Protein AF-A0A0Q8XHD7-F1 (afdb_monomer)

pLDDT: mean 84.61, std 16.21, range [43.03, 98.25]

Secondary structure (DSSP, 8-state):
------------------------PPPPPP-----EE-GGG----TTGGG---EE--HHHHHT--TT-BGGGGHHHH-S-TTS-TTSSEEEEEEEEESSTT-S-EEEEEEEEEEE--TT----EEEEEEESSHHHHHHHHT--

Sequence (143 aa):
MKTRFLALTILTGLMSPAAAVAQKAPPPPATTYVASVDPSAFHKAPLEHKKLGVTVSPASVRLITPGVDKFSIYPLLGPPHFGEGITRRWNYVLFFPVAPGSVERVRCRMQIRFERQRGRYSVTVSEVIWQEQSCADRVAAAS

Nearest PDB structures (foldseek):
  2cam-assembly1_B-2  TM=5.399E-01  e=3.624E+00  Gallus gallus
  4f3l-assembly1_A  TM=5.086E-01  e=3.861E+00  Mus musculus
  8th5-assembly1_F-2  TM=4.950E-01  e=7.269E+00  Homo sapiens
  8th1-assembly1_A  TM=4.953E-01  e=7.269E+00  Homo sapiens
  8th1-assembly1_B  TM=4.796E-01  e=9.974E+00  Homo sapiens

Mean predicted aligned error: 11.31 Å

Radius of gyration: 29.74 Å; Cα contacts (8 Å, |Δi|>4): 203; chains: 1; bounding box: 42×104×66 Å

Foldseek 3Di:
DDDDDDDDDDDDDDDDPDPPPPDDPDDDPDPQQDAAEDLPVDDDDVCPVVQPFEEAELQLVSVQHWFAFPVVCCVHGNAARPPQNPHQKGKGWYWYAPDVPHPDTDTWIKMWGWDDPPPDPTITTPHIYTNDPVSVVSSSPGD

Solvent-accessible surface area (backbone atoms only — not comparable to full-atom values): 9044 Å² total; per-residue (Å²): 144,84,89,81,83,89,82,85,81,84,81,83,78,82,81,75,81,79,79,78,77,77,76,77,73,76,75,75,79,77,82,69,73,61,66,50,70,45,52,82,83,58,76,91,54,89,65,50,91,71,56,83,56,43,80,48,58,40,44,58,55,45,69,65,33,64,68,38,50,57,75,70,42,40,87,63,66,48,76,42,80,76,78,31,76,90,57,53,55,34,51,42,44,40,29,34,50,78,45,93,91,44,89,56,63,48,80,36,48,39,37,42,33,46,45,61,58,88,97,53,89,63,43,21,29,64,44,36,35,18,49,44,62,72,55,47,51,52,27,65,72,39,118

Structure (mmCIF, N/CA/C/O backbone):
data_AF-A0A0Q8XHD7-F1
#
_entry.id   AF-A0A0Q8XHD7-F1
#
loop_
_atom_site.group_PDB
_atom_site.id
_atom_site.type_symbol
_atom_site.label_atom_id
_atom_site.label_alt_id
_atom_site.label_comp_id
_atom_site.label_asym_id
_atom_site.label_entity_id
_atom_site.label_seq_id
_atom_site.pdbx_PDB_ins_code
_atom_site.Cartn_x
_atom_site.Cartn_y
_atom_site.Cartn_z
_atom_site.occupancy
_atom_site.B_iso_or_equiv
_atom_site.auth_seq_id
_atom_site.auth_comp_id
_atom_site.auth_asym_id
_atom_site.auth_atom_id
_atom_site.pdbx_PDB_model_num
ATOM 1 N N . MET A 1 1 ? -26.767 -83.728 51.480 1.00 46.00 1 MET A N 1
ATOM 2 C CA . MET A 1 1 ? -25.418 -84.105 50.996 1.00 46.00 1 MET A CA 1
ATOM 3 C C . MET A 1 1 ? -25.237 -83.663 49.549 1.00 46.00 1 MET A C 1
ATOM 5 O O . MET A 1 1 ? -25.885 -84.241 48.690 1.00 46.00 1 MET A O 1
ATOM 9 N N . LYS A 1 2 ? -24.372 -82.664 49.317 1.00 43.03 2 LYS A N 1
ATOM 10 C CA . LYS A 1 2 ? -23.450 -82.464 48.170 1.00 43.03 2 LYS A CA 1
ATOM 11 C C . LYS A 1 2 ? -23.239 -80.969 47.918 1.00 43.03 2 LYS A C 1
ATOM 13 O O . LYS A 1 2 ? -23.959 -80.329 47.166 1.00 43.03 2 LYS A O 1
ATOM 18 N N . THR A 1 3 ? -22.208 -80.450 48.569 1.00 43.84 3 THR A N 1
ATOM 19 C CA . THR A 1 3 ? -21.518 -79.198 48.260 1.00 43.84 3 THR A CA 1
ATOM 20 C C . THR A 1 3 ? -20.833 -79.326 46.897 1.00 43.84 3 THR A C 1
ATOM 22 O O . THR A 1 3 ? -20.162 -80.331 46.654 1.00 43.84 3 THR A O 1
ATOM 25 N N . ARG A 1 4 ? -20.950 -78.322 46.018 1.00 49.50 4 ARG A N 1
ATOM 26 C CA . ARG A 1 4 ? -20.065 -78.167 44.851 1.00 49.50 4 ARG A CA 1
ATOM 27 C C . ARG A 1 4 ? -19.687 -76.697 44.635 1.00 49.50 4 ARG A C 1
ATOM 29 O O . ARG A 1 4 ? -20.495 -75.893 44.199 1.00 49.50 4 ARG A O 1
ATOM 36 N N . PHE A 1 5 ? -18.449 -76.431 45.044 1.00 48.09 5 PHE A N 1
ATOM 37 C CA . PHE A 1 5 ? -17.449 -75.447 44.623 1.00 48.09 5 PHE A CA 1
ATOM 38 C C . PHE A 1 5 ? -17.863 -74.256 43.736 1.00 48.09 5 PHE A C 1
ATOM 40 O O . PHE A 1 5 ? -18.212 -74.410 42.569 1.00 48.09 5 PHE A O 1
ATOM 47 N N . LEU A 1 6 ? -17.664 -73.058 44.302 1.00 50.25 6 LEU A N 1
ATOM 48 C CA . LEU A 1 6 ? -17.513 -71.774 43.613 1.00 50.25 6 LEU A CA 1
ATOM 49 C C . LEU A 1 6 ? -16.221 -71.770 42.779 1.00 50.25 6 LEU A C 1
ATOM 51 O O . LEU A 1 6 ? -15.137 -71.964 43.327 1.00 50.25 6 LEU A O 1
ATOM 55 N N . ALA A 1 7 ? -16.333 -71.499 41.479 1.00 50.09 7 ALA A N 1
ATOM 56 C CA . ALA A 1 7 ? -15.202 -71.153 40.623 1.00 50.09 7 ALA A CA 1
ATOM 57 C C . ALA A 1 7 ? -15.183 -69.629 40.430 1.00 50.09 7 ALA A C 1
ATOM 59 O O . ALA A 1 7 ? -16.067 -69.064 39.790 1.00 50.09 7 ALA A O 1
ATOM 60 N N . LEU A 1 8 ? -14.192 -68.968 41.028 1.00 48.72 8 LEU A N 1
ATOM 61 C CA . LEU A 1 8 ? -13.942 -67.536 40.890 1.00 48.72 8 LEU A CA 1
ATOM 62 C C . LEU A 1 8 ? -13.030 -67.318 39.673 1.00 48.72 8 LEU A C 1
ATOM 64 O O . LEU A 1 8 ? -11.835 -67.603 39.728 1.00 48.72 8 LEU A O 1
ATOM 68 N N . THR A 1 9 ? -13.583 -66.842 38.561 1.00 50.53 9 THR A N 1
ATOM 69 C CA . THR A 1 9 ? -12.804 -66.459 37.376 1.00 50.53 9 THR A CA 1
ATOM 70 C C . THR A 1 9 ? -12.276 -65.036 37.544 1.00 50.53 9 THR A C 1
ATOM 72 O O . THR A 1 9 ? -13.044 -64.076 37.497 1.00 50.53 9 THR A O 1
ATOM 75 N N . ILE A 1 10 ? -10.965 -64.897 37.742 1.00 57.38 10 ILE A N 1
ATOM 76 C CA . ILE A 1 10 ? -10.264 -63.608 37.751 1.00 57.38 10 ILE A CA 1
ATOM 77 C C . ILE A 1 10 ? -10.099 -63.160 36.292 1.00 57.38 10 ILE A C 1
ATOM 79 O O . ILE A 1 10 ? -9.300 -63.733 35.555 1.00 57.38 10 ILE A O 1
ATOM 83 N N . LEU A 1 11 ? -10.868 -62.152 35.865 1.00 48.38 11 LEU A N 1
ATOM 84 C CA . LEU A 1 11 ? -10.661 -61.468 34.586 1.00 48.38 11 LEU A CA 1
ATOM 85 C C . LEU A 1 11 ? -9.552 -60.420 34.758 1.00 48.38 11 LEU A C 1
ATOM 87 O O . LEU A 1 11 ? -9.760 -59.369 35.362 1.00 48.38 11 LEU A O 1
ATOM 91 N N . THR A 1 12 ? -8.368 -60.692 34.219 1.00 56.47 12 THR A N 1
ATOM 92 C CA . THR A 1 12 ? -7.305 -59.697 34.052 1.00 56.47 12 THR A CA 1
ATOM 93 C C . THR A 1 12 ? -7.615 -58.824 32.834 1.00 56.47 12 THR A C 1
ATOM 95 O O . THR A 1 12 ? -7.405 -59.216 31.689 1.00 56.47 12 THR A O 1
ATOM 98 N N . GLY A 1 13 ? -8.152 -57.626 33.073 1.00 51.91 13 GLY A N 1
ATOM 99 C CA . GLY A 1 13 ? -8.347 -56.615 32.034 1.00 51.91 13 GLY A CA 1
ATOM 100 C C . GLY A 1 13 ? -7.020 -55.957 31.653 1.00 51.91 13 GLY A C 1
ATOM 101 O O . GLY A 1 13 ? -6.444 -55.222 32.453 1.00 51.91 13 GLY A O 1
ATOM 102 N N . LEU A 1 14 ? -6.539 -56.202 30.431 1.00 59.94 14 LEU A N 1
ATOM 103 C CA . LEU A 1 14 ? -5.469 -55.412 29.823 1.00 59.94 14 LEU A CA 1
ATOM 104 C C . LEU A 1 14 ? -5.992 -53.998 29.537 1.00 59.94 14 LEU A C 1
ATOM 106 O O . LEU A 1 14 ? -6.859 -53.815 28.684 1.00 59.94 14 LEU A O 1
ATOM 110 N N . MET A 1 15 ? -5.446 -52.988 30.212 1.00 59.25 15 MET A N 1
ATOM 111 C CA . MET A 1 15 ? -5.601 -51.604 29.770 1.00 59.25 15 MET A CA 1
ATOM 112 C C . MET A 1 15 ? -4.669 -51.362 28.580 1.00 59.25 15 MET A C 1
ATOM 114 O O . MET A 1 15 ? -3.456 -51.245 28.744 1.00 59.25 15 MET A O 1
ATOM 118 N N . SER A 1 16 ? -5.227 -51.288 27.372 1.00 60.88 16 SER A N 1
ATOM 119 C CA . SER A 1 16 ? -4.519 -50.711 26.228 1.00 60.88 16 SER A CA 1
ATOM 120 C C . SER A 1 16 ? -4.339 -49.205 26.453 1.00 60.88 16 SER A C 1
ATOM 122 O O . SER A 1 16 ? -5.330 -48.516 26.710 1.00 60.88 16 SER A O 1
ATOM 124 N N . PRO A 1 17 ? -3.120 -48.651 26.332 1.00 57.09 17 PRO A N 1
ATOM 125 C CA . PRO A 1 17 ? -2.943 -47.210 26.315 1.00 57.09 17 PRO A CA 1
ATOM 126 C C . PRO A 1 17 ? -3.470 -46.687 24.977 1.00 57.09 17 PRO A C 1
ATOM 128 O O . PRO A 1 17 ? -2.944 -47.012 23.912 1.00 57.09 17 PRO A O 1
ATOM 131 N N . ALA A 1 18 ? -4.533 -45.887 25.020 1.00 56.28 18 ALA A N 1
ATOM 132 C CA . ALA A 1 18 ? -4.959 -45.118 23.864 1.00 56.28 18 ALA A CA 1
ATOM 133 C C . ALA A 1 18 ? -3.857 -44.096 23.546 1.00 56.28 18 ALA A C 1
ATOM 135 O O . ALA A 1 18 ? -3.666 -43.125 24.278 1.00 56.28 18 ALA A O 1
ATOM 136 N N . ALA A 1 19 ? -3.108 -44.325 22.469 1.00 61.47 19 ALA A N 1
ATOM 137 C CA . ALA A 1 19 ? -2.237 -43.307 21.907 1.00 61.47 19 ALA A CA 1
ATOM 138 C C . ALA A 1 19 ? -3.124 -42.141 21.449 1.00 61.47 19 ALA A C 1
ATOM 140 O O . ALA A 1 19 ? -3.871 -42.260 20.476 1.00 61.47 19 ALA A O 1
ATOM 141 N N . ALA A 1 20 ? -3.080 -41.026 22.178 1.00 61.56 20 ALA A N 1
ATOM 142 C CA . ALA A 1 20 ? -3.718 -39.789 21.764 1.00 61.56 20 ALA A CA 1
ATOM 143 C C . ALA A 1 20 ? -3.030 -39.305 20.481 1.00 61.56 20 ALA A C 1
ATOM 145 O O . ALA A 1 20 ? -1.956 -38.705 20.516 1.00 61.56 20 ALA A O 1
ATOM 146 N N . VAL A 1 21 ? -3.633 -39.600 19.330 1.00 60.12 21 VAL A N 1
ATOM 147 C CA . VAL A 1 21 ? -3.238 -38.995 18.061 1.00 60.12 21 VAL A CA 1
ATOM 148 C C . VAL A 1 21 ? -3.620 -37.523 18.152 1.00 60.12 21 VAL A C 1
ATOM 150 O O . VAL A 1 21 ? -4.789 -37.163 18.027 1.00 60.12 21 VAL A O 1
ATOM 153 N N . ALA A 1 22 ? -2.634 -36.667 18.420 1.00 66.12 22 ALA A N 1
ATOM 154 C CA . ALA A 1 22 ? -2.798 -35.227 18.319 1.00 66.12 22 ALA A CA 1
ATOM 155 C C . ALA A 1 22 ? -3.197 -34.895 16.874 1.00 66.12 22 ALA A C 1
ATOM 157 O O . ALA A 1 22 ? -2.382 -34.980 15.954 1.00 66.12 22 ALA A O 1
ATOM 158 N N . GLN A 1 23 ? -4.469 -34.554 16.663 1.00 61.47 23 GLN A N 1
ATOM 159 C CA . GLN A 1 23 ? -4.929 -34.037 15.383 1.00 61.47 23 GLN A CA 1
ATOM 160 C C . GLN A 1 23 ? -4.197 -32.720 15.129 1.00 61.47 23 GLN A C 1
ATOM 162 O O . GLN A 1 23 ? -4.395 -31.731 15.836 1.00 61.47 23 GLN A O 1
ATOM 167 N N . LYS A 1 24 ? -3.305 -32.718 14.137 1.00 68.31 24 LYS A N 1
ATOM 168 C CA . LYS A 1 24 ? -2.642 -31.502 13.679 1.00 68.31 24 LYS A CA 1
ATOM 169 C C . LYS A 1 24 ? -3.721 -30.581 13.119 1.00 68.31 24 LYS A C 1
ATOM 171 O O . LYS A 1 24 ? -4.320 -30.896 12.094 1.00 68.31 24 LYS A O 1
ATOM 176 N N . ALA A 1 25 ? -3.990 -29.482 13.823 1.00 71.00 25 ALA A N 1
ATOM 177 C CA . ALA A 1 25 ? -4.911 -28.461 13.347 1.00 71.00 25 ALA A CA 1
ATOM 178 C C . ALA A 1 25 ? -4.498 -28.040 11.922 1.00 71.00 25 ALA A C 1
ATOM 180 O O . ALA A 1 25 ? -3.294 -27.879 11.674 1.00 71.00 25 ALA A O 1
ATOM 181 N N . PRO A 1 26 ? -5.452 -27.886 10.985 1.00 61.69 26 PRO A N 1
ATOM 182 C CA . PRO A 1 26 ? -5.153 -27.335 9.675 1.00 61.69 26 PRO A CA 1
ATOM 183 C C . PRO A 1 26 ? -4.421 -25.999 9.851 1.00 61.69 26 PRO A C 1
ATOM 185 O O . PRO A 1 26 ? -4.802 -25.222 10.734 1.00 61.69 26 PRO A O 1
ATOM 188 N N . PRO A 1 27 ? -3.369 -25.716 9.061 1.00 58.78 27 PRO A N 1
ATOM 189 C CA . PRO A 1 27 ? -2.765 -24.394 9.086 1.00 58.78 27 PRO A CA 1
ATOM 190 C C . PRO A 1 27 ? -3.862 -23.352 8.808 1.00 58.78 27 PRO A C 1
ATOM 192 O O . PRO A 1 27 ? -4.763 -23.629 8.007 1.00 58.78 27 PRO A O 1
ATOM 195 N N . PRO A 1 28 ? -3.826 -22.176 9.463 1.00 58.53 28 PRO A N 1
ATOM 196 C CA . PRO A 1 28 ? -4.759 -21.107 9.135 1.00 58.53 28 PRO A CA 1
ATOM 197 C C . PRO A 1 28 ? -4.692 -20.840 7.624 1.00 58.53 28 PRO A C 1
ATOM 199 O O . PRO A 1 28 ? -3.603 -20.949 7.045 1.00 58.53 28 PRO A O 1
ATOM 202 N N . PRO A 1 29 ? -5.826 -20.533 6.965 1.00 56.31 29 PRO A N 1
ATOM 203 C CA . PRO A 1 29 ? -5.822 -20.241 5.540 1.00 56.31 29 PRO A CA 1
ATOM 204 C C . PRO A 1 29 ? -4.789 -19.148 5.275 1.00 56.31 29 PRO A C 1
ATOM 206 O O . PRO A 1 29 ? -4.769 -18.132 5.971 1.00 56.31 29 PRO A O 1
ATOM 209 N N . ALA A 1 30 ? -3.902 -19.387 4.307 1.00 57.38 30 ALA A N 1
ATOM 210 C CA . ALA A 1 30 ? -2.910 -18.403 3.906 1.00 57.38 30 ALA A CA 1
ATOM 211 C C . ALA A 1 30 ? -3.639 -17.087 3.610 1.00 57.38 30 ALA A C 1
ATOM 213 O O . ALA A 1 30 ? -4.571 -17.070 2.801 1.00 57.38 30 ALA A O 1
ATOM 214 N N . THR A 1 31 ? -3.259 -16.013 4.306 1.00 56.03 31 THR A N 1
ATOM 215 C CA . THR A 1 31 ? -3.889 -14.700 4.164 1.00 56.03 31 THR A CA 1
ATOM 216 C C . THR A 1 31 ? -3.773 -14.282 2.704 1.00 56.03 31 THR A C 1
ATOM 218 O O . THR A 1 31 ? -2.702 -13.913 2.221 1.00 56.03 31 THR A O 1
ATOM 221 N N . THR A 1 32 ? -4.872 -14.416 1.966 1.00 68.50 32 THR A N 1
ATOM 222 C CA . THR A 1 32 ? -4.938 -13.955 0.583 1.00 68.50 32 THR A CA 1
ATOM 223 C C . THR A 1 32 ? -4.865 -12.438 0.643 1.00 68.50 32 THR A C 1
ATOM 225 O O . THR A 1 32 ? -5.499 -11.822 1.497 1.00 68.50 32 THR A O 1
ATOM 228 N N . TYR A 1 33 ? -4.040 -11.830 -0.203 1.00 80.94 33 TYR A N 1
ATOM 229 C CA . TYR A 1 33 ? -3.970 -10.379 -0.286 1.00 80.94 33 TYR A CA 1
ATOM 230 C C . TYR A 1 33 ? -5.350 -9.843 -0.689 1.00 80.94 33 TYR A C 1
ATOM 232 O O . TYR A 1 33 ? -5.834 -10.153 -1.776 1.00 80.94 33 TYR A O 1
ATOM 240 N N . VAL A 1 34 ? -6.000 -9.093 0.206 1.00 83.06 34 VAL A N 1
ATOM 241 C CA . VAL A 1 34 ? -7.337 -8.528 -0.023 1.00 83.06 34 VAL A CA 1
ATOM 242 C C . VAL A 1 34 ? -7.187 -7.051 -0.364 1.00 83.06 34 VAL A C 1
ATOM 244 O O . VAL A 1 34 ? -6.921 -6.231 0.516 1.00 83.06 34 VAL A O 1
ATOM 247 N N . ALA A 1 35 ? -7.372 -6.723 -1.640 1.00 91.94 35 ALA A N 1
ATOM 248 C CA . ALA A 1 35 ? -7.433 -5.354 -2.132 1.00 91.94 35 ALA A CA 1
ATOM 249 C C . ALA A 1 35 ? -8.526 -5.213 -3.196 1.00 91.94 35 ALA A C 1
ATOM 251 O O . ALA A 1 35 ? -8.829 -6.165 -3.917 1.00 91.94 35 ALA A O 1
ATOM 252 N N . SER A 1 36 ? -9.109 -4.022 -3.285 1.00 96.50 36 SER A N 1
ATOM 253 C CA . SER A 1 36 ? -10.078 -3.645 -4.312 1.00 96.50 36 SER A CA 1
ATOM 254 C C . SER A 1 36 ? -9.417 -2.775 -5.385 1.00 96.50 36 SER A C 1
ATOM 256 O O . SER A 1 36 ? -8.326 -2.229 -5.193 1.00 96.50 36 SER A O 1
ATOM 258 N N . VAL A 1 37 ? -10.075 -2.650 -6.536 1.00 97.56 37 VAL A N 1
ATOM 259 C CA . VAL A 1 37 ? -9.673 -1.740 -7.613 1.00 97.56 37 VAL A CA 1
ATOM 260 C C . VAL A 1 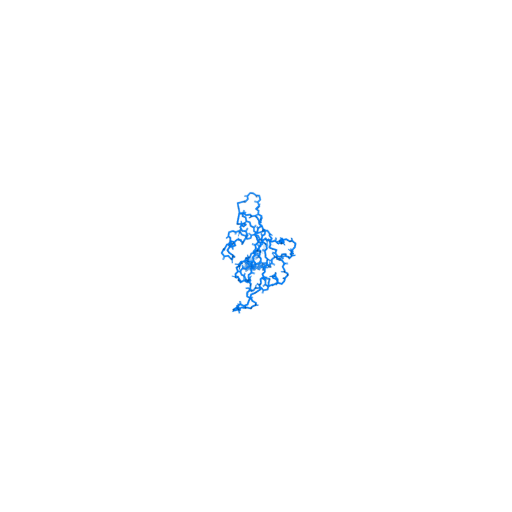37 ? -10.817 -0.769 -7.844 1.00 97.56 37 VAL A C 1
ATOM 262 O O . VAL A 1 37 ? -11.922 -1.179 -8.186 1.00 97.56 37 VAL A O 1
ATOM 265 N N . ASP A 1 38 ? -10.553 0.515 -7.629 1.00 97.25 38 ASP A N 1
ATOM 266 C CA . ASP A 1 38 ? -11.533 1.583 -7.808 1.00 97.25 38 ASP A CA 1
ATOM 267 C C . ASP A 1 38 ? -10.818 2.862 -8.270 1.00 97.25 38 ASP A C 1
ATOM 269 O O . ASP A 1 38 ? -10.321 3.637 -7.444 1.00 97.25 38 ASP A O 1
ATOM 273 N N . PRO A 1 39 ? -10.768 3.123 -9.589 1.00 94.81 39 PRO A N 1
ATOM 274 C CA . PRO A 1 39 ? -10.176 4.341 -10.126 1.00 94.81 39 PRO A CA 1
ATOM 275 C C . PRO A 1 39 ? -10.852 5.623 -9.615 1.00 94.81 39 PRO A C 1
ATOM 277 O O . PRO A 1 39 ? -10.205 6.670 -9.552 1.00 94.81 39 PRO A O 1
ATOM 280 N N . SER A 1 40 ? -12.135 5.561 -9.236 1.00 93.56 40 SER A N 1
ATOM 281 C CA . SER A 1 40 ? -12.910 6.729 -8.803 1.00 93.56 40 SER A CA 1
ATOM 282 C C . SER A 1 40 ? -12.539 7.204 -7.393 1.00 93.56 40 SER A C 1
ATOM 284 O O . SER A 1 40 ? -12.709 8.383 -7.075 1.00 93.56 40 SER A O 1
ATOM 286 N N . ALA A 1 41 ? -11.921 6.338 -6.579 1.00 91.75 41 ALA A N 1
ATOM 287 C CA . ALA A 1 41 ? -11.367 6.690 -5.271 1.00 91.75 41 ALA A CA 1
ATOM 288 C C . ALA A 1 41 ? -10.184 7.680 -5.346 1.00 91.75 41 ALA A C 1
ATOM 290 O O . ALA A 1 41 ? -9.725 8.173 -4.306 1.00 91.75 41 ALA A O 1
ATOM 291 N N . PHE A 1 42 ? -9.683 7.960 -6.555 1.00 90.25 42 PHE A N 1
ATOM 292 C CA . PHE A 1 42 ? -8.499 8.766 -6.819 1.00 90.25 42 PHE A CA 1
ATOM 293 C C . PHE A 1 42 ? -8.852 10.035 -7.594 1.00 90.25 42 PHE A C 1
ATOM 295 O O . PHE A 1 42 ? -8.921 10.059 -8.822 1.00 90.25 42 PHE A O 1
ATOM 302 N N . HIS A 1 43 ? -8.995 11.144 -6.875 1.00 85.62 43 HIS A N 1
ATOM 303 C CA . HIS A 1 43 ? -9.098 12.457 -7.506 1.00 85.62 43 HIS A CA 1
ATOM 304 C C . HIS A 1 43 ? -7.721 12.924 -8.004 1.00 85.62 43 HIS A C 1
ATOM 306 O O . HIS A 1 43 ? -6.683 12.561 -7.433 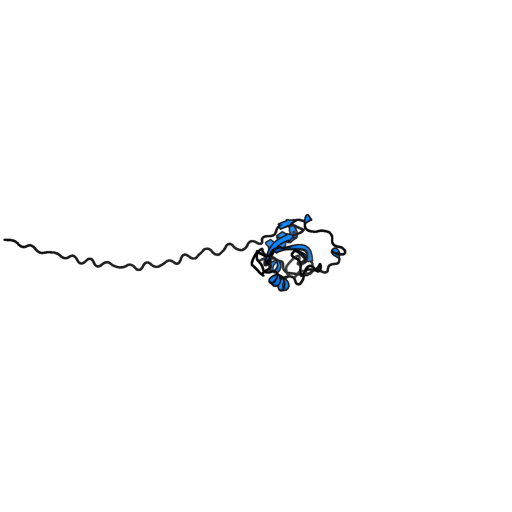1.00 85.62 43 HIS A O 1
ATOM 312 N N . LYS A 1 44 ? -7.708 13.739 -9.069 1.00 77.94 44 LYS A N 1
ATOM 313 C CA . LYS A 1 44 ? -6.488 14.409 -9.539 1.00 77.94 44 LYS A CA 1
ATOM 314 C C . LYS A 1 44 ? -6.063 15.439 -8.499 1.00 77.94 44 LYS A C 1
ATOM 316 O O . LYS A 1 44 ? -6.749 16.441 -8.307 1.00 77.94 44 LYS A O 1
ATOM 321 N N . ALA A 1 45 ? -4.927 15.206 -7.852 1.00 77.62 45 ALA A N 1
ATOM 322 C CA . ALA A 1 45 ? -4.333 16.202 -6.969 1.00 77.62 45 ALA A CA 1
ATOM 323 C C . ALA A 1 45 ? -3.428 17.160 -7.773 1.00 77.62 45 ALA A C 1
ATOM 325 O O . ALA A 1 45 ? -2.764 16.731 -8.727 1.00 77.62 45 ALA A O 1
ATOM 326 N N . PRO A 1 46 ? -3.336 18.451 -7.401 1.00 76.56 46 PRO A N 1
ATOM 327 C CA . PRO A 1 46 ? -2.363 19.356 -8.000 1.00 76.56 46 PRO A CA 1
ATOM 328 C C . PRO A 1 46 ? -0.945 18.778 -7.919 1.00 76.56 46 PRO A C 1
ATOM 330 O O . PRO A 1 46 ? -0.508 18.312 -6.867 1.00 76.56 46 PRO A O 1
ATOM 333 N N . LEU A 1 47 ? -0.226 18.808 -9.047 1.00 79.75 47 LEU A N 1
ATOM 334 C CA . LEU A 1 47 ? 1.159 18.330 -9.168 1.00 79.75 47 LEU A CA 1
ATOM 335 C C . LEU A 1 47 ? 1.369 16.851 -8.795 1.00 79.75 47 LEU A C 1
ATOM 337 O O . LEU A 1 47 ? 2.496 16.438 -8.534 1.00 79.75 47 LEU A O 1
ATOM 341 N N . GLU A 1 48 ? 0.316 16.033 -8.809 1.00 81.38 48 GLU A N 1
ATOM 342 C CA . GLU A 1 48 ? 0.396 14.602 -8.501 1.00 81.38 48 GLU A CA 1
ATOM 343 C C . GLU A 1 48 ? 1.465 13.877 -9.331 1.00 81.38 48 GLU A C 1
ATOM 345 O O . GLU A 1 48 ? 2.263 13.118 -8.786 1.00 81.38 48 GLU A O 1
ATOM 350 N N . HIS A 1 49 ? 1.539 1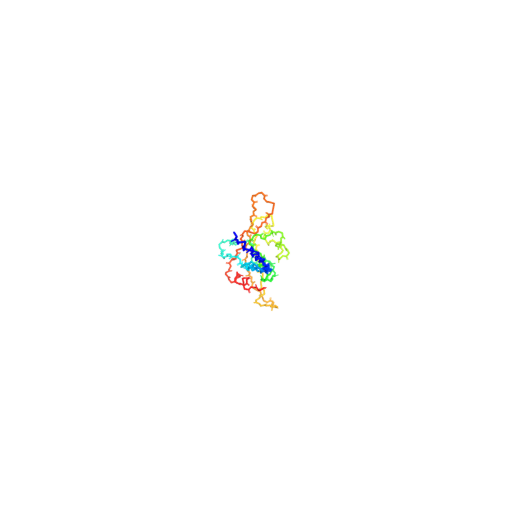4.164 -10.633 1.00 81.69 49 HIS A N 1
ATOM 351 C CA . HIS A 1 49 ? 2.544 13.600 -11.540 1.00 81.69 49 HIS A CA 1
ATOM 352 C C . HIS A 1 49 ? 3.986 13.969 -11.149 1.00 81.69 49 HIS A C 1
ATOM 354 O O . HIS A 1 49 ? 4.907 13.231 -11.479 1.00 81.69 49 HIS A O 1
ATOM 360 N N . LYS A 1 50 ? 4.187 15.068 -10.407 1.00 85.44 50 LYS A N 1
ATOM 361 C CA . LYS A 1 50 ? 5.497 15.490 -9.883 1.00 85.44 50 LYS A CA 1
ATOM 362 C C . LYS A 1 50 ? 5.833 14.861 -8.530 1.00 85.44 50 LYS A C 1
ATOM 364 O O . LYS A 1 50 ? 6.943 15.047 -8.039 1.00 85.44 50 LYS A O 1
ATOM 369 N N . LYS A 1 51 ? 4.904 14.135 -7.892 1.00 85.25 51 LYS A N 1
ATOM 370 C CA . LYS A 1 51 ? 5.196 13.417 -6.644 1.00 85.25 51 LYS A CA 1
ATOM 371 C C . LYS A 1 51 ? 6.221 12.317 -6.924 1.00 85.25 51 LYS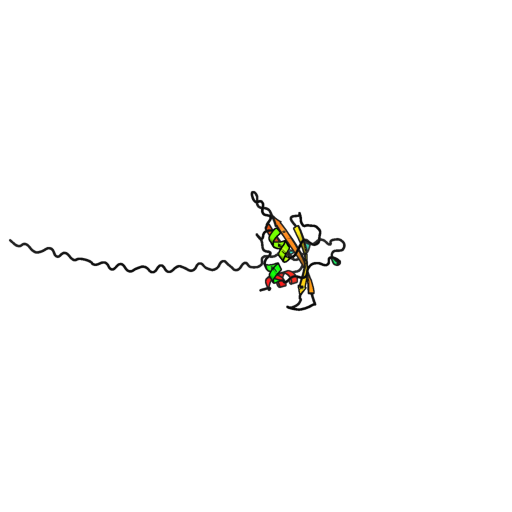 A C 1
ATOM 373 O O . LYS A 1 51 ? 5.952 11.417 -7.726 1.00 85.25 51 LYS A O 1
ATOM 378 N N . LEU A 1 52 ? 7.353 12.400 -6.219 1.00 85.44 52 LEU A N 1
ATOM 379 C CA . LEU A 1 52 ? 8.487 11.475 -6.322 1.00 85.44 52 LEU A CA 1
ATOM 380 C C . LEU A 1 52 ? 8.131 10.035 -5.945 1.00 85.44 52 LEU A C 1
ATOM 382 O O . LEU A 1 52 ? 8.766 9.115 -6.442 1.00 85.44 52 LEU A O 1
ATOM 386 N N . GLY A 1 53 ? 7.103 9.842 -5.116 1.00 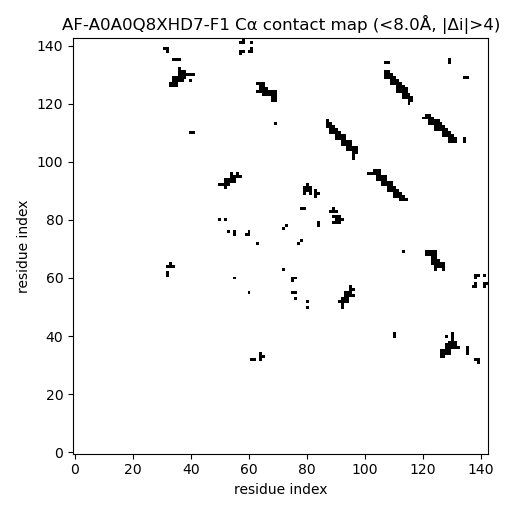92.44 53 GLY A N 1
ATOM 387 C CA . GLY A 1 53 ? 6.677 8.520 -4.676 1.00 92.44 53 GLY A CA 1
ATOM 388 C C . GLY A 1 53 ? 7.742 7.784 -3.862 1.00 92.44 53 GLY A C 1
ATOM 389 O O . GLY A 1 53 ? 8.669 8.394 -3.334 1.00 92.44 53 GLY A O 1
ATOM 390 N N . VAL A 1 54 ? 7.605 6.462 -3.785 1.00 95.06 54 VAL A N 1
ATOM 391 C CA . VAL A 1 54 ? 8.601 5.576 -3.173 1.00 95.06 54 VAL A CA 1
ATOM 392 C C . VAL A 1 54 ? 8.788 4.330 -4.035 1.00 95.06 54 VAL A C 1
ATOM 394 O O . VAL A 1 54 ? 7.818 3.801 -4.581 1.00 95.06 54 VAL A O 1
ATOM 397 N N . THR A 1 55 ? 10.033 3.867 -4.182 1.00 94.19 55 THR A N 1
ATOM 398 C CA . THR A 1 55 ? 10.319 2.563 -4.798 1.00 94.19 55 THR A CA 1
ATOM 399 C C . THR A 1 55 ? 10.249 1.489 -3.726 1.00 94.19 55 THR A C 1
ATOM 401 O O . THR A 1 55 ? 10.973 1.570 -2.739 1.00 94.19 55 THR A O 1
ATOM 404 N N . VAL A 1 56 ? 9.390 0.491 -3.920 1.00 94.50 56 VAL A N 1
ATOM 405 C CA . VAL A 1 56 ? 9.146 -0.577 -2.938 1.00 94.50 56 VAL A CA 1
ATOM 406 C C . VAL A 1 56 ? 9.060 -1.935 -3.622 1.00 94.50 56 VAL A C 1
ATOM 408 O O . VAL A 1 56 ? 8.818 -2.026 -4.827 1.00 94.50 56 VAL A O 1
ATOM 411 N N . SER A 1 57 ? 9.250 -3.004 -2.849 1.00 92.69 57 SER A N 1
ATOM 412 C CA . SER A 1 57 ? 8.971 -4.352 -3.340 1.00 92.69 57 SER A CA 1
ATOM 413 C C . SER A 1 57 ? 7.458 -4.627 -3.288 1.00 92.69 57 SER A C 1
ATOM 415 O O . SER A 1 57 ? 6.802 -4.233 -2.317 1.00 92.69 57 SER A O 1
ATOM 417 N N . PRO A 1 58 ? 6.882 -5.319 -4.288 1.00 94.50 58 PRO A N 1
ATOM 418 C CA . PRO A 1 58 ? 5.502 -5.798 -4.210 1.00 94.50 58 PRO A CA 1
ATOM 419 C C . PRO A 1 58 ? 5.230 -6.655 -2.961 1.00 94.50 58 PRO A C 1
ATOM 421 O O . PRO A 1 58 ? 4.182 -6.506 -2.338 1.00 94.50 58 PRO A O 1
ATOM 424 N N . ALA A 1 59 ? 6.200 -7.472 -2.533 1.00 93.31 59 ALA A N 1
ATOM 425 C CA . ALA A 1 59 ? 6.089 -8.315 -1.342 1.00 93.31 59 ALA A CA 1
ATOM 426 C C . ALA A 1 59 ? 5.899 -7.496 -0.051 1.00 93.31 59 ALA A C 1
ATOM 428 O O . ALA A 1 59 ? 5.054 -7.829 0.774 1.00 93.31 59 ALA A O 1
ATOM 429 N N . SER A 1 60 ? 6.608 -6.370 0.102 1.00 93.75 60 SER A N 1
ATOM 430 C CA . SER A 1 60 ? 6.434 -5.468 1.253 1.00 93.75 60 SER A CA 1
ATOM 431 C C . SER A 1 60 ? 5.035 -4.847 1.291 1.00 93.75 60 SER A C 1
ATOM 433 O O . SER A 1 60 ? 4.457 -4.704 2.365 1.00 93.75 60 SER A O 1
ATOM 435 N N . VAL A 1 61 ? 4.471 -4.501 0.129 1.00 96.38 61 VAL A N 1
ATOM 436 C CA . VAL A 1 61 ? 3.109 -3.946 0.027 1.00 96.38 61 VAL A CA 1
ATOM 437 C C . VAL A 1 61 ? 2.053 -5.010 0.331 1.00 96.38 61 VAL A C 1
ATOM 439 O O . VAL A 1 61 ? 1.034 -4.699 0.944 1.00 96.38 61 VAL A O 1
ATOM 442 N N . ARG A 1 62 ? 2.311 -6.274 -0.029 1.00 95.25 62 ARG A N 1
ATOM 443 C CA . ARG A 1 62 ? 1.408 -7.408 0.222 1.00 95.25 62 ARG A CA 1
ATOM 444 C C . ARG A 1 62 ? 1.144 -7.647 1.715 1.00 95.25 62 ARG A C 1
ATOM 446 O O . ARG A 1 62 ? 0.094 -8.176 2.064 1.00 95.25 62 ARG A O 1
ATOM 453 N N . LEU A 1 63 ? 2.054 -7.211 2.592 1.00 94.62 63 LEU A N 1
ATOM 454 C CA . LEU A 1 63 ? 1.893 -7.273 4.052 1.00 94.62 63 LEU A CA 1
ATOM 455 C C . LEU A 1 63 ? 0.826 -6.307 4.591 1.00 94.62 63 LEU A C 1
ATOM 457 O O . LEU A 1 63 ? 0.431 -6.422 5.746 1.00 94.62 63 LEU A O 1
ATOM 461 N N . ILE A 1 64 ? 0.373 -5.340 3.789 1.00 96.12 64 ILE A N 1
ATOM 462 C CA . ILE A 1 64 ? -0.614 -4.337 4.192 1.00 96.12 64 ILE A CA 1
ATOM 463 C C . ILE A 1 64 ? -2.005 -4.894 3.895 1.00 96.12 64 ILE A C 1
ATOM 465 O O . ILE A 1 64 ? -2.551 -4.708 2.811 1.00 96.12 64 ILE A O 1
ATOM 469 N N . THR A 1 65 ? -2.572 -5.599 4.867 1.00 94.81 65 THR A N 1
ATOM 470 C CA . THR A 1 65 ? -3.912 -6.198 4.790 1.00 94.81 65 THR A CA 1
ATOM 471 C C . THR A 1 65 ? -4.843 -5.591 5.841 1.00 94.81 65 THR A C 1
ATOM 473 O O . THR A 1 65 ? -4.362 -4.974 6.798 1.00 94.81 65 THR A O 1
ATOM 476 N N . PRO A 1 66 ? -6.174 -5.773 5.724 1.00 95.56 66 PRO A N 1
ATOM 477 C CA . PRO A 1 66 ? -7.101 -5.383 6.782 1.00 95.56 66 PRO A CA 1
ATOM 478 C C . PRO A 1 66 ? -6.659 -5.890 8.164 1.00 95.56 66 PRO A C 1
ATOM 480 O O . PRO A 1 66 ? -6.174 -7.013 8.302 1.00 95.56 66 PRO A O 1
ATOM 483 N N . GLY A 1 67 ? -6.793 -5.039 9.182 1.00 94.69 67 GLY A N 1
ATOM 484 C CA . GLY A 1 67 ? -6.373 -5.310 10.560 1.00 94.69 67 GLY A CA 1
ATOM 485 C C . GLY A 1 67 ? -4.936 -4.904 10.906 1.00 94.69 67 GLY A C 1
ATOM 486 O O . GLY A 1 67 ? -4.635 -4.757 12.090 1.00 94.69 67 GLY A O 1
ATOM 487 N N . VAL A 1 68 ? -4.063 -4.654 9.923 1.00 95.56 68 VAL A N 1
ATOM 488 C CA . VAL A 1 68 ? -2.690 -4.178 10.177 1.00 95.56 68 VAL A CA 1
ATOM 489 C C . VAL A 1 68 ? -2.714 -2.803 10.842 1.00 95.56 68 VAL A C 1
ATOM 491 O O . VAL A 1 68 ? -3.464 -1.920 10.423 1.00 95.56 68 VAL A O 1
ATOM 494 N N . ASP A 1 69 ? -1.895 -2.610 11.879 1.00 95.81 69 ASP A N 1
ATOM 495 C CA . ASP A 1 69 ? -1.790 -1.328 12.575 1.00 95.81 69 ASP A CA 1
ATOM 496 C C . ASP A 1 69 ? -1.139 -0.258 11.685 1.00 95.81 69 ASP A C 1
ATOM 498 O O . ASP A 1 69 ? -0.163 -0.498 10.972 1.00 95.81 69 ASP A O 1
ATOM 502 N N . LYS A 1 70 ? -1.685 0.958 11.741 1.00 96.44 70 LYS A N 1
ATOM 503 C CA . LYS A 1 70 ? -1.245 2.102 10.940 1.00 96.44 70 LYS A CA 1
ATOM 504 C C . LYS A 1 70 ? 0.237 2.427 11.138 1.00 96.44 70 LYS A C 1
ATOM 506 O O . LYS A 1 70 ? 0.886 2.845 10.180 1.00 96.44 70 LYS A O 1
ATOM 511 N N . PHE A 1 71 ? 0.791 2.229 12.335 1.00 94.38 71 PHE A N 1
ATOM 512 C CA . PHE A 1 71 ? 2.208 2.484 12.585 1.00 94.38 71 PHE A CA 1
ATOM 513 C C . PHE A 1 71 ? 3.122 1.435 11.944 1.00 94.38 71 PHE A C 1
ATOM 515 O O . PHE A 1 71 ? 4.241 1.770 11.555 1.00 94.38 71 PHE A O 1
ATOM 522 N N . SER A 1 72 ? 2.640 0.207 11.741 1.00 96.00 72 SER A N 1
ATOM 523 C CA . SER A 1 72 ? 3.385 -0.854 11.051 1.00 96.00 72 SER A CA 1
ATOM 524 C C . SER A 1 72 ? 3.607 -0.572 9.561 1.00 96.00 72 SER A C 1
ATOM 526 O O . SER A 1 72 ? 4.448 -1.217 8.945 1.00 96.00 72 SER A O 1
ATOM 528 N N . ILE A 1 73 ? 2.906 0.406 8.975 1.00 96.44 73 ILE A N 1
ATOM 529 C CA . ILE A 1 73 ? 3.040 0.768 7.554 1.00 96.44 73 ILE A CA 1
ATOM 530 C C . ILE A 1 73 ? 4.226 1.707 7.307 1.00 96.44 73 ILE A C 1
ATOM 532 O O . ILE A 1 73 ? 4.845 1.639 6.246 1.00 96.44 73 ILE A O 1
ATOM 536 N N . TYR A 1 74 ? 4.593 2.552 8.277 1.00 95.06 74 TYR A N 1
ATOM 537 C CA . TYR A 1 74 ? 5.734 3.464 8.137 1.00 95.06 74 TYR A CA 1
ATOM 538 C C . TYR A 1 74 ? 7.050 2.769 7.748 1.00 95.06 74 TYR A C 1
ATOM 540 O O . TYR A 1 74 ? 7.695 3.264 6.826 1.00 95.06 74 TYR A O 1
ATOM 548 N N . PRO A 1 75 ? 7.463 1.638 8.354 1.00 95.44 75 PRO A N 1
ATOM 549 C CA . PRO A 1 75 ? 8.674 0.942 7.917 1.00 95.44 75 PRO A CA 1
ATOM 550 C C . PRO A 1 75 ? 8.547 0.288 6.531 1.00 95.44 75 PRO A C 1
ATOM 552 O O . PRO A 1 75 ? 9.567 -0.036 5.931 1.00 95.44 75 PRO A O 1
ATOM 555 N N . LEU A 1 76 ? 7.329 0.093 6.010 1.00 95.44 76 LEU A N 1
ATOM 556 C CA . LEU A 1 76 ? 7.095 -0.521 4.699 1.00 95.44 76 LEU A CA 1
ATOM 557 C C . LEU A 1 76 ? 7.128 0.510 3.567 1.00 95.44 76 LEU A C 1
ATOM 559 O O . LEU A 1 76 ? 7.747 0.264 2.534 1.00 95.44 76 LEU A O 1
ATOM 563 N N . LEU A 1 77 ? 6.442 1.645 3.745 1.00 95.56 77 LEU A N 1
ATOM 564 C CA . LEU A 1 77 ? 6.198 2.628 2.677 1.00 95.56 77 LEU A CA 1
ATOM 565 C C . LEU A 1 77 ? 6.675 4.047 3.002 1.00 95.56 77 LEU A C 1
ATOM 567 O O . LEU A 1 77 ? 6.609 4.922 2.140 1.00 95.56 77 LEU A O 1
ATOM 571 N N . GLY A 1 78 ? 7.100 4.308 4.237 1.00 93.56 78 GLY A N 1
ATOM 572 C CA . GLY A 1 78 ? 7.309 5.664 4.729 1.00 93.56 78 GLY A CA 1
ATOM 573 C C . GLY A 1 78 ? 5.997 6.442 4.937 1.00 93.56 78 GLY A C 1
ATOM 574 O O . GLY A 1 78 ? 4.899 5.869 4.930 1.00 93.56 78 GLY A O 1
ATOM 575 N N . PRO A 1 79 ? 6.085 7.764 5.171 1.00 93.00 79 PRO A N 1
ATOM 576 C CA . PRO A 1 79 ? 4.913 8.614 5.362 1.00 93.00 79 PRO A CA 1
ATOM 577 C C . PRO A 1 79 ? 4.098 8.780 4.063 1.00 93.00 79 PRO A C 1
ATOM 579 O O . PRO A 1 79 ? 4.656 8.703 2.969 1.00 93.00 79 PRO A O 1
ATOM 582 N N . PRO A 1 80 ? 2.785 9.071 4.147 1.00 92.25 80 PRO A N 1
ATOM 583 C CA . PRO A 1 80 ? 1.961 9.305 2.961 1.00 92.25 80 PRO A CA 1
ATOM 584 C C . PRO A 1 80 ? 2.394 10.565 2.194 1.00 92.25 80 PRO A C 1
ATOM 586 O O . PRO A 1 80 ? 2.726 11.596 2.781 1.00 92.25 80 PRO A O 1
ATOM 589 N N . HIS A 1 81 ? 2.323 10.525 0.860 1.00 90.94 81 HIS A N 1
ATOM 590 C CA . HIS A 1 81 ? 2.930 11.548 -0.015 1.00 90.94 81 HIS A CA 1
ATOM 591 C C . HIS A 1 81 ? 2.120 12.848 -0.174 1.00 90.94 81 HIS A C 1
ATOM 593 O O . HIS A 1 81 ? 2.565 13.798 -0.838 1.00 90.94 81 HIS A O 1
ATOM 599 N N . PHE A 1 82 ? 0.924 12.901 0.412 1.00 90.12 82 PHE A N 1
ATOM 600 C CA . PHE A 1 82 ? -0.018 14.018 0.287 1.00 90.12 82 PHE A CA 1
ATOM 601 C C . PHE A 1 82 ? -0.297 14.717 1.630 1.00 90.12 82 PHE A C 1
ATOM 603 O O . PHE A 1 82 ? -1.282 15.434 1.750 1.00 90.12 82 PHE A O 1
ATOM 610 N N . GLY A 1 83 ? 0.576 14.549 2.635 1.00 84.94 83 GLY A N 1
ATOM 611 C CA . GLY A 1 83 ? 0.435 15.221 3.940 1.00 84.94 83 GLY A CA 1
ATOM 612 C C . GLY A 1 83 ? -0.646 14.610 4.836 1.00 84.94 83 GLY A C 1
ATOM 613 O O . GLY A 1 83 ? -1.132 15.235 5.772 1.00 84.94 83 GLY A O 1
ATOM 614 N N . GLU A 1 84 ? -1.032 13.367 4.564 1.00 92.06 84 GLU A N 1
ATOM 615 C CA . GLU A 1 84 ? -2.222 12.739 5.139 1.00 92.06 84 GLU A CA 1
ATOM 616 C C . GLU A 1 84 ? -1.949 11.984 6.449 1.00 92.06 84 GLU A C 1
ATOM 618 O O . GLU A 1 84 ? -2.826 11.269 6.932 1.00 92.06 84 GLU A O 1
ATOM 623 N N . GLY A 1 85 ? -0.760 12.121 7.050 1.00 89.00 85 GLY A N 1
ATOM 624 C CA . GLY A 1 85 ? -0.283 11.289 8.167 1.00 89.00 85 GLY A CA 1
ATOM 625 C C . GLY A 1 85 ? -1.261 11.173 9.344 1.00 89.00 85 GLY A C 1
ATOM 626 O O . GLY A 1 85 ? -1.446 10.093 9.902 1.00 89.00 85 GLY A O 1
ATOM 627 N N . ILE A 1 86 ? -1.992 12.240 9.662 1.00 90.62 86 ILE A N 1
ATOM 628 C CA . ILE A 1 86 ? -2.979 12.261 10.758 1.00 90.62 86 ILE A CA 1
ATOM 629 C C . ILE A 1 86 ? -4.377 11.751 10.361 1.00 90.62 86 ILE A C 1
ATOM 631 O O . ILE A 1 86 ? -5.215 11.496 11.221 1.00 90.62 86 ILE A O 1
ATOM 635 N N . THR A 1 87 ? -4.641 11.567 9.068 1.00 94.81 87 THR A N 1
ATOM 636 C CA . THR A 1 87 ? -5.974 11.247 8.537 1.00 94.81 87 THR A CA 1
ATOM 637 C C . THR A 1 87 ? -6.283 9.742 8.567 1.00 94.81 87 THR A C 1
ATOM 639 O O . THR A 1 87 ? -5.463 8.915 8.977 1.00 94.81 87 THR A O 1
ATOM 642 N N . ARG A 1 88 ? -7.490 9.373 8.121 1.00 95.94 88 ARG A N 1
ATOM 643 C CA . ARG A 1 88 ? -7.938 7.982 7.936 1.00 95.94 88 ARG A CA 1
ATOM 644 C C . ARG A 1 88 ? -7.831 7.477 6.500 1.00 95.94 88 ARG A C 1
ATOM 646 O O . ARG A 1 88 ? -8.323 6.392 6.207 1.00 95.94 88 ARG A O 1
ATOM 653 N N . ARG A 1 89 ? -7.215 8.252 5.607 1.00 96.50 89 ARG A N 1
ATOM 654 C CA . ARG A 1 89 ? -7.074 7.909 4.190 1.0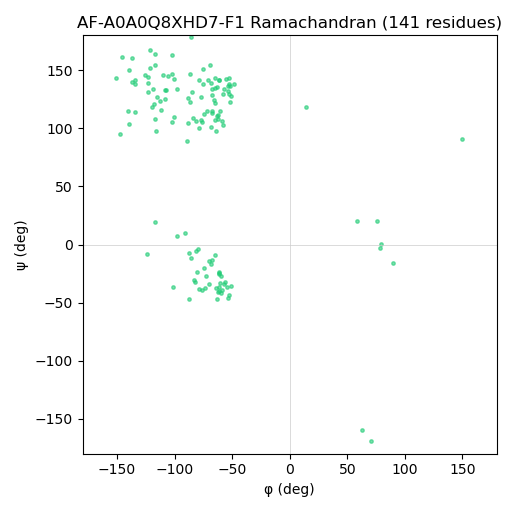0 96.50 89 ARG A CA 1
ATOM 655 C C . ARG A 1 89 ? -5.692 8.333 3.730 1.00 96.50 89 ARG A C 1
ATOM 657 O O . ARG A 1 89 ? -5.388 9.517 3.746 1.00 96.50 89 ARG A O 1
ATOM 664 N N . TRP A 1 90 ? -4.860 7.372 3.360 1.00 96.88 90 TRP A N 1
ATOM 665 C CA . TRP A 1 90 ? -3.512 7.633 2.870 1.00 96.88 90 TRP A CA 1
ATOM 666 C C . TRP A 1 90 ? -3.412 7.262 1.407 1.00 96.88 90 TRP A C 1
ATOM 668 O O . TRP A 1 90 ? -3.655 6.116 1.046 1.00 96.88 90 TRP A O 1
ATOM 678 N N . ASN A 1 91 ? -3.023 8.217 0.580 1.00 95.19 91 ASN A N 1
ATOM 679 C CA . ASN A 1 91 ? -2.728 8.023 -0.821 1.00 95.19 91 ASN A CA 1
ATOM 680 C C . ASN A 1 91 ? -1.216 7.878 -1.011 1.00 95.19 91 ASN A C 1
ATOM 682 O O . ASN A 1 91 ? -0.406 8.658 -0.502 1.00 95.19 91 ASN A O 1
ATOM 686 N N . TYR A 1 92 ? -0.838 6.883 -1.801 1.00 95.81 92 TYR A N 1
ATOM 687 C CA . TYR A 1 92 ? 0.537 6.600 -2.163 1.00 95.81 92 TYR A CA 1
ATOM 688 C C . TYR A 1 92 ? 0.723 6.639 -3.673 1.00 95.81 92 TYR A C 1
ATOM 690 O O . TYR A 1 92 ? -0.175 6.362 -4.470 1.00 95.81 92 TYR A O 1
ATOM 698 N N . VAL A 1 93 ? 1.953 6.981 -4.030 1.00 95.75 93 VAL A N 1
ATOM 699 C CA . VAL A 1 93 ? 2.513 6.839 -5.368 1.00 95.75 93 VAL A CA 1
ATOM 700 C C . VAL A 1 93 ? 3.656 5.858 -5.204 1.00 95.75 93 VAL A C 1
ATOM 702 O O . VAL A 1 93 ? 4.664 6.193 -4.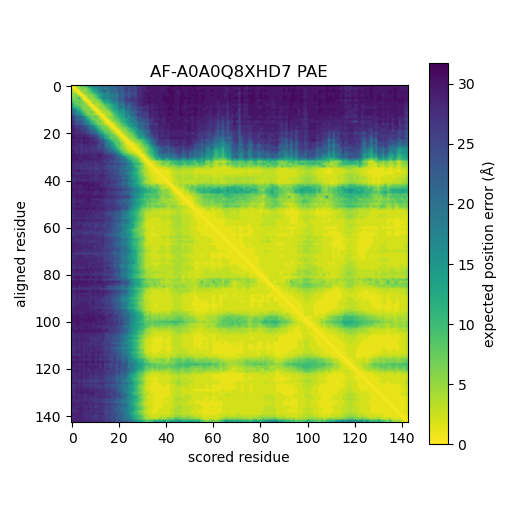583 1.00 95.75 93 VAL A O 1
ATOM 705 N N . LEU A 1 94 ? 3.467 4.647 -5.697 1.00 96.69 94 LEU A N 1
ATOM 706 C CA . LEU A 1 94 ? 4.422 3.560 -5.571 1.00 96.69 94 LEU A CA 1
ATOM 707 C C . LEU A 1 94 ? 5.104 3.336 -6.911 1.00 96.69 94 LEU A C 1
ATOM 709 O O . LEU A 1 94 ? 4.483 3.467 -7.964 1.00 96.69 94 LEU A O 1
ATOM 713 N N . PHE A 1 95 ? 6.376 2.982 -6.861 1.00 96.06 95 PHE A N 1
ATOM 714 C CA . PHE A 1 95 ? 7.131 2.542 -8.016 1.00 96.06 95 PHE A CA 1
ATOM 715 C C . PHE A 1 95 ? 7.582 1.109 -7.790 1.00 96.06 95 PHE A C 1
ATOM 717 O O . PHE A 1 95 ? 8.304 0.820 -6.835 1.00 96.06 95 PHE A O 1
ATOM 724 N N . PHE A 1 96 ? 7.165 0.221 -8.683 1.00 95.94 96 PHE A N 1
ATOM 725 C CA . PHE A 1 96 ? 7.566 -1.176 -8.651 1.00 95.94 96 PHE A CA 1
ATOM 726 C C . PHE A 1 96 ? 8.552 -1.466 -9.775 1.00 95.94 96 PHE A C 1
ATOM 728 O O . PHE A 1 96 ? 8.256 -1.108 -10.916 1.00 95.94 96 PHE A O 1
ATOM 735 N N . PRO A 1 97 ? 9.677 -2.148 -9.506 1.00 92.56 97 PRO A N 1
ATOM 736 C CA . PRO A 1 97 ? 10.523 -2.682 -10.567 1.00 92.56 97 PRO A CA 1
ATOM 737 C C . PRO A 1 97 ? 9.698 -3.557 -11.519 1.00 92.56 97 PRO A C 1
ATOM 739 O O . PRO A 1 97 ? 8.883 -4.366 -11.065 1.00 92.56 97 PRO A O 1
ATOM 742 N N . VAL A 1 98 ? 9.899 -3.410 -12.832 1.00 91.25 98 VAL A N 1
ATOM 743 C CA . VAL A 1 98 ? 9.203 -4.253 -13.828 1.00 91.25 98 VAL A CA 1
ATOM 744 C C . VAL A 1 98 ? 9.539 -5.737 -13.644 1.00 91.25 98 VAL A C 1
ATOM 746 O O . VAL A 1 98 ? 8.659 -6.578 -13.812 1.00 91.25 98 VAL A O 1
ATOM 749 N N . ALA A 1 99 ? 10.767 -6.025 -13.203 1.00 87.12 99 ALA A N 1
ATOM 750 C CA . ALA A 1 99 ? 11.301 -7.333 -12.836 1.00 87.12 99 ALA A CA 1
ATOM 751 C C . ALA A 1 99 ? 12.301 -7.181 -11.667 1.00 87.12 99 ALA A C 1
ATOM 753 O O . ALA A 1 99 ? 12.798 -6.068 -11.442 1.00 87.12 99 ALA A O 1
ATOM 754 N N . PRO A 1 100 ? 12.630 -8.258 -10.925 1.00 84.00 100 PRO A N 1
ATOM 755 C CA . PRO A 1 100 ? 13.666 -8.219 -9.893 1.00 84.00 100 PRO A CA 1
ATOM 756 C C . PRO A 1 100 ? 14.982 -7.634 -10.428 1.00 84.00 100 PRO A C 1
ATOM 758 O O . PRO A 1 100 ? 15.478 -8.059 -11.466 1.00 84.00 100 PRO A O 1
ATOM 761 N N . GLY A 1 101 ? 15.528 -6.629 -9.738 1.00 82.88 101 GLY A N 1
ATOM 762 C CA . GLY A 1 101 ? 16.767 -5.947 -10.136 1.00 82.88 101 GLY A CA 1
ATOM 763 C C . GLY A 1 101 ? 16.635 -4.918 -11.268 1.00 82.88 101 GLY A C 1
ATOM 764 O O . GLY A 1 101 ? 17.619 -4.251 -11.578 1.00 82.88 101 GLY A O 1
ATOM 765 N N . SER A 1 102 ? 15.451 -4.736 -11.867 1.00 88.88 102 SER A N 1
ATOM 766 C CA . SER A 1 102 ? 15.272 -3.747 -12.937 1.00 88.88 102 SER A CA 1
ATOM 767 C C . SER A 1 102 ? 15.326 -2.302 -12.427 1.00 88.88 102 SER A C 1
ATOM 769 O O . SER A 1 102 ? 14.782 -1.967 -11.371 1.00 88.88 102 SER A O 1
ATOM 771 N N . VAL A 1 103 ? 15.948 -1.430 -13.225 1.00 89.69 103 VAL A N 1
ATOM 772 C CA . VAL A 1 103 ? 15.930 0.030 -13.041 1.00 89.69 103 VAL A CA 1
ATOM 773 C C . VAL A 1 103 ? 14.649 0.672 -13.575 1.00 89.69 103 VAL A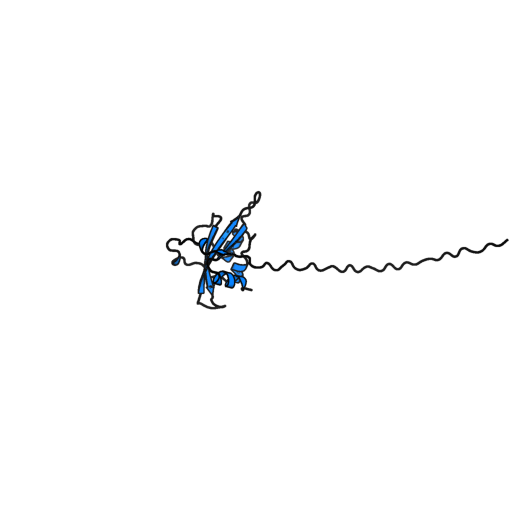 C 1
ATOM 775 O O . VAL A 1 103 ? 14.270 1.751 -13.113 1.00 89.69 103 VAL A O 1
ATOM 778 N N . GLU A 1 104 ? 13.978 0.014 -14.523 1.00 93.88 104 GLU A N 1
ATOM 779 C CA . GLU A 1 104 ? 12.687 0.443 -15.049 1.00 93.88 104 GLU A CA 1
ATOM 780 C C . GLU A 1 104 ? 11.585 0.134 -14.034 1.00 93.88 104 GLU A C 1
ATOM 782 O O . GLU A 1 104 ? 11.575 -0.920 -13.385 1.00 93.88 104 GLU A O 1
ATOM 787 N N . ARG A 1 105 ? 10.653 1.079 -13.872 1.00 94.44 105 ARG A N 1
ATOM 788 C CA . ARG A 1 105 ? 9.629 1.011 -12.833 1.00 94.44 105 ARG A CA 1
ATOM 789 C C . ARG A 1 105 ? 8.253 1.360 -13.375 1.00 94.44 105 ARG A C 1
ATOM 791 O O . ARG A 1 105 ? 8.091 2.353 -14.078 1.00 94.44 105 ARG A O 1
ATOM 798 N N . VAL A 1 106 ? 7.256 0.595 -12.946 1.00 95.31 106 VAL A N 1
ATOM 799 C CA . VAL A 1 106 ? 5.840 0.920 -13.128 1.00 95.31 106 VAL A CA 1
ATOM 800 C C . VAL A 1 106 ? 5.400 1.833 -11.994 1.00 95.31 106 VAL A C 1
ATOM 802 O O . VAL A 1 106 ? 5.658 1.541 -10.825 1.00 95.31 106 VAL A O 1
ATOM 805 N N . ARG A 1 107 ? 4.729 2.934 -12.334 1.00 95.50 107 ARG A N 1
ATOM 806 C CA . ARG A 1 107 ? 4.122 3.856 -11.372 1.00 95.50 107 ARG A CA 1
ATOM 807 C C . ARG A 1 107 ? 2.699 3.400 -11.057 1.00 95.50 107 ARG A C 1
ATOM 809 O O . ARG A 1 107 ? 1.889 3.281 -11.962 1.00 95.50 107 ARG A O 1
ATOM 816 N N . CYS A 1 108 ? 2.389 3.226 -9.781 1.00 96.31 108 CYS A N 1
ATOM 817 C CA . CYS A 1 108 ? 1.087 2.788 -9.294 1.00 96.31 108 CYS A CA 1
ATOM 818 C C . CYS A 1 108 ? 0.525 3.760 -8.256 1.00 96.31 108 CYS A C 1
ATOM 820 O O . CYS A 1 108 ? 1.268 4.321 -7.445 1.00 96.31 108 CYS A O 1
ATOM 822 N N . ARG A 1 109 ? -0.801 3.930 -8.238 1.00 95.94 109 ARG A N 1
ATOM 823 C CA . ARG A 1 109 ? -1.509 4.646 -7.170 1.00 95.94 109 ARG A CA 1
ATOM 824 C C . ARG A 1 109 ? -2.293 3.681 -6.301 1.00 95.94 109 ARG A C 1
ATOM 826 O O . ARG A 1 109 ? -3.012 2.819 -6.802 1.00 95.94 109 ARG A O 1
ATOM 833 N N . MET A 1 110 ? -2.142 3.871 -4.998 1.00 97.38 110 MET A N 1
ATOM 834 C CA . MET A 1 110 ? -2.775 3.061 -3.966 1.00 97.38 110 MET A CA 1
ATOM 835 C C . MET A 1 110 ? -3.356 3.975 -2.892 1.00 97.38 110 MET A C 1
ATOM 837 O O . MET A 1 110 ? -2.743 4.985 -2.545 1.00 97.38 110 MET A O 1
ATOM 841 N N . GLN A 1 111 ? -4.520 3.624 -2.359 1.00 97.56 111 GLN A N 1
ATOM 842 C CA . GLN A 1 111 ? -5.118 4.259 -1.194 1.00 97.56 111 GLN A CA 1
ATOM 843 C C . GLN A 1 111 ? -5.264 3.221 -0.084 1.00 97.56 111 GLN A C 1
ATOM 845 O O . GLN A 1 111 ? -5.748 2.119 -0.317 1.00 97.56 111 GLN A O 1
ATOM 850 N N . ILE A 1 112 ? -4.875 3.593 1.130 1.00 97.88 112 ILE A N 1
ATOM 851 C CA . ILE A 1 112 ? -5.134 2.820 2.341 1.00 97.88 112 ILE A CA 1
ATOM 852 C C . ILE A 1 112 ? -6.194 3.567 3.137 1.00 97.88 112 ILE A C 1
ATOM 854 O O . ILE A 1 112 ? -6.032 4.753 3.447 1.00 97.88 112 ILE A O 1
ATOM 858 N N . ARG A 1 113 ? -7.284 2.881 3.468 1.00 97.88 113 ARG A N 1
ATOM 859 C CA . ARG A 1 113 ? -8.299 3.385 4.390 1.00 97.88 113 ARG A CA 1
ATOM 860 C C . ARG A 1 113 ? -8.089 2.760 5.755 1.00 97.88 113 ARG A C 1
ATOM 862 O O . ARG A 1 113 ? -7.718 1.594 5.873 1.00 97.88 113 ARG A O 1
ATOM 869 N N . PHE A 1 114 ? -8.320 3.567 6.780 1.00 97.81 114 PHE A N 1
ATOM 870 C CA . PHE A 1 114 ? -8.148 3.165 8.163 1.00 97.81 114 PHE A CA 1
ATOM 871 C C . PHE A 1 114 ? -9.431 3.344 8.948 1.00 97.81 114 PHE A C 1
ATOM 873 O O . PHE A 1 114 ? -10.109 4.367 8.843 1.00 97.81 114 PHE A O 1
ATOM 880 N N . GLU A 1 115 ? -9.669 2.428 9.869 1.00 97.31 115 GLU A N 1
ATOM 881 C CA . GLU A 1 115 ? -10.752 2.515 10.831 1.00 97.31 115 GLU A CA 1
ATOM 882 C C . GLU A 1 115 ? -10.222 2.494 12.262 1.00 97.31 115 GLU A C 1
ATOM 884 O O . GLU A 1 115 ? -9.036 2.291 12.534 1.00 97.31 115 GLU A O 1
ATOM 889 N N . ARG A 1 116 ? -11.088 2.830 13.212 1.00 96.56 116 ARG A N 1
ATOM 890 C CA . ARG A 1 116 ? -10.817 2.630 14.633 1.00 96.56 116 ARG A CA 1
ATOM 891 C C . ARG A 1 116 ? -12.058 2.027 15.235 1.00 96.56 116 ARG A C 1
ATOM 893 O O . ARG A 1 116 ? -13.092 2.688 15.311 1.00 96.56 116 ARG A O 1
ATOM 900 N N . GLN A 1 117 ? -11.926 0.787 15.676 1.00 91.19 117 GLN A N 1
ATOM 901 C CA . GLN A 1 117 ? -12.998 0.109 16.378 1.00 91.19 117 GLN A CA 1
ATOM 902 C C . GLN A 1 117 ? -13.331 0.859 17.669 1.00 91.19 117 GLN A C 1
ATOM 904 O O . GLN A 1 117 ? -12.452 1.379 18.368 1.00 91.19 117 GLN A O 1
ATOM 909 N N . ARG A 1 118 ? -14.624 0.931 17.990 1.00 92.38 118 ARG A N 1
ATOM 910 C CA . ARG A 1 118 ? -15.098 1.566 19.221 1.00 92.38 118 ARG A CA 1
ATOM 911 C C . ARG A 1 118 ? -14.443 0.887 20.429 1.00 92.38 118 ARG A C 1
ATOM 913 O O . ARG A 1 118 ? -14.384 -0.334 20.498 1.00 92.38 118 ARG A O 1
ATOM 920 N N . GLY A 1 119 ? -13.936 1.686 21.366 1.00 92.31 119 GLY A N 1
ATOM 921 C CA . GLY A 1 119 ? -13.249 1.180 22.560 1.00 92.31 119 GLY A CA 1
ATOM 922 C C . GLY A 1 119 ? -11.791 0.750 22.349 1.00 92.31 119 GLY A C 1
ATOM 923 O O . GLY A 1 119 ? -11.155 0.346 23.314 1.00 92.31 119 GLY A O 1
ATOM 924 N N . ARG A 1 120 ? -11.231 0.865 21.134 1.00 90.62 120 ARG A N 1
ATOM 925 C CA . ARG A 1 120 ? -9.801 0.629 20.872 1.00 90.62 120 ARG A CA 1
ATOM 926 C C . ARG A 1 120 ? -9.062 1.928 20.543 1.00 90.62 120 ARG A C 1
ATOM 928 O O . ARG A 1 120 ? -9.617 2.832 19.909 1.00 90.62 120 ARG A O 1
ATOM 935 N N . TYR A 1 121 ? -7.797 1.996 20.964 1.00 89.44 121 TYR A N 1
ATOM 936 C CA . TYR A 1 121 ? -6.869 3.076 20.607 1.00 89.44 121 TYR A CA 1
ATOM 937 C C . TYR A 1 121 ? -6.229 2.861 19.232 1.00 89.44 121 TYR A C 1
ATOM 939 O O . TYR A 1 121 ? -5.984 3.830 18.516 1.00 89.44 121 TYR A O 1
ATOM 947 N N . SER A 1 122 ? -6.005 1.601 18.853 1.00 92.38 122 SER A N 1
ATOM 948 C CA . SER A 1 122 ? -5.361 1.234 17.594 1.00 92.38 122 SER A CA 1
ATOM 949 C C . SER A 1 122 ? -6.158 1.705 16.381 1.00 92.38 122 SER A C 1
ATOM 951 O O . SER A 1 122 ? -7.393 1.657 16.350 1.00 92.38 122 SER A O 1
ATOM 953 N N . VAL A 1 123 ? -5.421 2.153 15.371 1.00 96.88 123 VAL A N 1
ATOM 954 C CA . VAL A 1 123 ? -5.948 2.536 14.066 1.00 96.88 123 VAL A CA 1
ATOM 955 C C . VAL A 1 123 ? -5.446 1.511 13.074 1.00 96.88 123 VAL A C 1
ATOM 957 O O . VAL A 1 123 ? -4.243 1.416 12.863 1.00 96.88 123 VAL A O 1
ATOM 960 N N . THR A 1 124 ? -6.355 0.753 12.479 1.00 97.25 124 THR A N 1
ATOM 961 C CA . THR A 1 124 ? -6.004 -0.383 11.626 1.00 97.25 124 THR A CA 1
ATOM 962 C C . THR A 1 124 ? -6.474 -0.158 10.202 1.00 97.25 124 THR A C 1
ATOM 964 O O . THR A 1 124 ? -7.419 0.598 9.964 1.00 97.25 124 THR A O 1
ATOM 967 N N . VAL A 1 125 ? -5.811 -0.806 9.248 1.00 97.62 125 VAL A N 1
ATOM 968 C CA . VAL A 1 125 ? -6.255 -0.866 7.852 1.00 97.62 125 VAL A CA 1
ATOM 969 C C . VAL A 1 125 ? -7.651 -1.480 7.802 1.00 97.62 125 VAL A C 1
ATOM 971 O O . VAL A 1 125 ? -7.878 -2.541 8.381 1.00 97.62 125 VAL A O 1
ATOM 974 N N . SER A 1 126 ? -8.576 -0.822 7.113 1.00 97.00 126 SER A N 1
ATOM 975 C CA . SER A 1 126 ? -9.874 -1.396 6.747 1.00 97.00 126 SER A CA 1
ATOM 976 C C . SER A 1 126 ? -9.890 -1.856 5.293 1.00 97.00 126 SER A C 1
ATOM 978 O O . SER A 1 126 ? -10.474 -2.888 4.985 1.00 97.00 126 SER A O 1
ATOM 980 N N . GLU A 1 127 ? -9.227 -1.116 4.403 1.00 97.25 127 GLU A N 1
ATOM 981 C CA . GLU A 1 127 ? -9.259 -1.372 2.965 1.00 97.25 127 GLU A CA 1
ATOM 982 C C . GLU A 1 127 ? -7.959 -0.913 2.295 1.00 97.25 127 GLU A C 1
ATOM 984 O O . GLU A 1 127 ? -7.403 0.136 2.644 1.00 97.25 127 GLU A O 1
ATOM 989 N N . VAL A 1 128 ? -7.515 -1.676 1.296 1.00 97.81 128 VAL A N 1
ATOM 990 C CA . VAL A 1 128 ? -6.487 -1.270 0.334 1.00 97.81 128 VAL A CA 1
ATOM 991 C C . VAL A 1 128 ? -7.126 -1.204 -1.043 1.00 97.81 128 VAL A C 1
ATOM 993 O O . VAL A 1 128 ? -7.752 -2.165 -1.482 1.00 97.81 128 VAL A O 1
ATOM 996 N N . ILE A 1 129 ? -6.963 -0.066 -1.709 1.00 98.25 129 ILE A N 1
ATOM 997 C CA . ILE A 1 129 ? -7.583 0.235 -2.998 1.00 98.25 129 ILE A CA 1
ATOM 998 C C . ILE A 1 129 ? -6.484 0.580 -3.988 1.00 98.25 129 ILE A C 1
ATOM 1000 O O . ILE A 1 129 ? -5.637 1.429 -3.702 1.00 98.25 129 ILE A O 1
ATOM 1004 N N . TRP A 1 130 ? -6.523 -0.024 -5.166 1.00 98.12 130 TRP A N 1
ATOM 1005 C CA . TRP A 1 130 ? -5.666 0.331 -6.290 1.00 98.12 130 TRP A CA 1
ATOM 1006 C C . TRP A 1 130 ? -6.419 1.159 -7.314 1.00 98.12 130 TRP A C 1
ATOM 1008 O O . TRP A 1 130 ? -7.611 0.962 -7.544 1.00 98.12 130 TRP A O 1
ATOM 1018 N N . GLN A 1 131 ? -5.701 2.076 -7.957 1.00 97.25 131 GLN A N 1
ATOM 1019 C CA . GLN A 1 131 ? -6.254 2.802 -9.095 1.00 97.25 131 GLN A CA 1
ATOM 1020 C C . GLN A 1 131 ? -6.331 1.917 -10.342 1.00 97.25 131 GLN A C 1
ATOM 1022 O O . GLN A 1 131 ? -7.284 2.024 -11.103 1.00 97.25 131 GLN A O 1
ATOM 1027 N N . GLU A 1 132 ? -5.338 1.052 -10.554 1.00 97.38 132 GLU A N 1
ATOM 1028 C CA . GLU A 1 132 ? -5.232 0.198 -11.738 1.00 97.38 132 GLU A CA 1
ATOM 1029 C C . GLU A 1 132 ? -5.143 -1.277 -11.344 1.00 97.38 132 GLU A C 1
ATOM 1031 O O . GLU A 1 132 ? -4.415 -1.636 -10.414 1.00 97.38 132 GLU A O 1
ATOM 1036 N N . GLN A 1 133 ? -5.839 -2.138 -12.093 1.00 96.69 133 GLN A N 1
ATOM 1037 C CA . GLN A 1 133 ? -5.850 -3.588 -11.868 1.00 96.69 133 GLN A CA 1
ATOM 1038 C C . GLN A 1 133 ? -4.447 -4.200 -11.979 1.00 96.69 133 GLN A C 1
ATOM 1040 O O . GLN A 1 133 ? -4.044 -4.980 -11.124 1.00 96.69 133 GLN A O 1
ATOM 1045 N N . SER A 1 134 ? -3.657 -3.764 -12.963 1.00 96.19 134 SER A N 1
ATOM 1046 C CA . SER A 1 134 ? -2.280 -4.228 -13.189 1.00 96.19 134 SER A CA 1
ATOM 1047 C C . SER A 1 134 ? -1.368 -4.041 -11.965 1.00 96.19 134 SER A C 1
ATOM 1049 O O . SER A 1 134 ? -0.462 -4.841 -11.720 1.00 96.19 134 SER A O 1
ATOM 1051 N N . CYS A 1 135 ? -1.607 -2.994 -11.172 1.00 96.94 135 CYS A N 1
ATOM 1052 C CA . CYS A 1 135 ? -0.881 -2.726 -9.937 1.00 96.94 135 CYS A CA 1
ATOM 1053 C C . CYS A 1 135 ? -1.326 -3.644 -8.794 1.00 96.94 135 CYS A C 1
ATOM 1055 O O . CYS A 1 135 ? -0.476 -4.122 -8.040 1.00 96.94 135 CYS A O 1
ATOM 1057 N N . ALA A 1 136 ? -2.629 -3.922 -8.691 1.00 96.62 136 ALA A N 1
ATOM 1058 C CA . ALA A 1 136 ? -3.165 -4.878 -7.727 1.00 96.62 136 ALA A CA 1
ATOM 1059 C C . ALA A 1 136 ? -2.629 -6.293 -7.997 1.00 96.62 136 ALA A C 1
ATOM 1061 O O . ALA A 1 136 ? -2.109 -6.941 -7.087 1.00 96.62 136 ALA A O 1
ATOM 1062 N N . ASP A 1 137 ? -2.664 -6.727 -9.258 1.00 95.12 137 ASP A N 1
ATOM 1063 C CA . 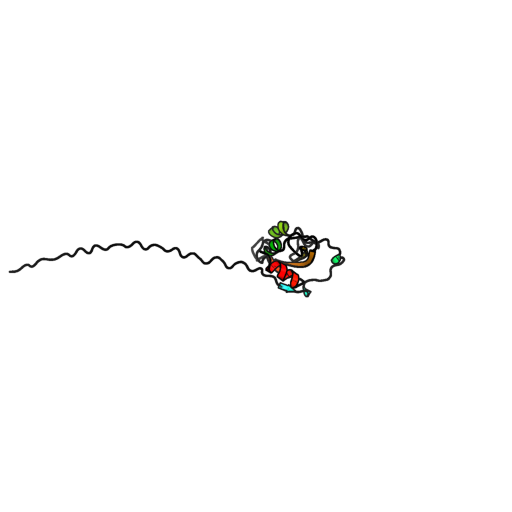ASP A 1 137 ? -2.210 -8.054 -9.685 1.00 95.12 137 ASP A CA 1
ATOM 1064 C C . ASP A 1 137 ? -0.719 -8.260 -9.393 1.00 95.12 137 ASP A C 1
ATOM 1066 O O . ASP A 1 137 ? -0.310 -9.315 -8.908 1.00 95.12 137 ASP A O 1
ATOM 1070 N N . ARG A 1 138 ? 0.104 -7.222 -9.607 1.00 94.12 138 ARG A N 1
ATOM 1071 C CA . ARG A 1 138 ? 1.541 -7.254 -9.295 1.00 94.12 138 ARG A CA 1
ATOM 1072 C C . ARG A 1 138 ? 1.815 -7.546 -7.820 1.00 94.12 138 ARG A C 1
ATOM 1074 O O . ARG A 1 138 ? 2.774 -8.250 -7.513 1.00 94.12 138 ARG A O 1
ATOM 1081 N N . VAL A 1 139 ? 1.019 -6.983 -6.912 1.00 95.44 139 VAL A N 1
ATOM 1082 C CA . VAL A 1 139 ? 1.167 -7.215 -5.467 1.00 95.44 139 VAL A CA 1
ATOM 1083 C C . VAL A 1 139 ? 0.576 -8.562 -5.064 1.00 95.44 139 VAL A C 1
ATOM 1085 O O . VAL A 1 139 ? 1.181 -9.269 -4.263 1.00 95.44 139 VAL A O 1
ATOM 1088 N N . ALA A 1 140 ? -0.552 -8.960 -5.656 1.00 93.38 140 ALA A N 1
ATOM 1089 C CA . ALA A 1 140 ? -1.168 -10.260 -5.405 1.00 93.38 140 ALA A CA 1
ATOM 1090 C C . ALA A 1 140 ? -0.258 -11.436 -5.809 1.00 93.38 140 ALA A C 1
ATOM 1092 O O . ALA A 1 140 ? -0.217 -12.446 -5.107 1.00 93.38 140 ALA A O 1
ATOM 1093 N N . ALA A 1 141 ? 0.496 -11.288 -6.902 1.00 91.56 141 ALA A N 1
ATOM 1094 C CA . ALA A 1 141 ? 1.421 -12.297 -7.417 1.00 91.56 141 ALA A CA 1
ATOM 1095 C C . ALA A 1 141 ? 2.790 -12.331 -6.707 1.00 91.56 141 ALA A C 1
ATOM 1097 O O . ALA A 1 141 ? 3.620 -13.183 -7.021 1.00 91.56 141 ALA A O 1
ATOM 1098 N N . ALA A 1 142 ? 3.064 -11.402 -5.787 1.00 88.44 142 ALA A N 1
ATOM 1099 C CA . ALA A 1 142 ? 4.355 -11.307 -5.115 1.00 88.44 142 ALA A CA 1
ATOM 1100 C C . ALA A 1 142 ? 4.501 -12.377 -4.027 1.00 88.44 142 ALA A C 1
ATOM 1102 O O . ALA A 1 142 ? 3.647 -12.443 -3.147 1.00 88.44 142 ALA A O 1
ATOM 1103 N N . SER A 1 143 ? 5.574 -13.172 -4.055 1.00 72.06 143 SER A N 1
ATOM 1104 C CA . SER A 1 143 ? 5.888 -14.178 -3.024 1.00 72.06 143 SER A CA 1
ATOM 1105 C C . SER A 1 143 ? 6.486 -13.579 -1.758 1.00 72.06 143 SER A C 1
ATOM 1107 O O . SER A 1 143 ? 7.333 -12.665 -1.883 1.00 72.06 143 SER A O 1
#